Protein AF-A0AAW6G7R1-F1 (afdb_monomer)

pLDDT: mean 88.76, std 11.56, range [51.66, 96.0]

Foldseek 3Di:
DDPPPDPPPLPADELVNDDPVLVVVLLVLLLVLLVVCCVVPVDQQDDVRLVVSVVVSQVVSCVVVVHRHDPDPVSSVVSSVSSVVSSVVVVVVVVVVD

Solvent-accessible surface area (backbone atoms only — not comparable to full-atom values): 5776 Å² total; per-residue (Å²): 133,82,79,81,72,72,78,68,80,70,76,60,40,49,66,85,75,48,52,74,64,58,50,48,52,52,49,51,53,51,40,51,58,42,49,54,47,31,73,75,65,74,52,81,72,53,75,68,54,39,48,52,53,49,53,52,48,48,50,52,44,24,71,75,69,71,47,44,62,40,90,44,69,67,44,51,54,52,50,53,52,48,44,54,54,44,52,52,50,51,57,48,56,54,60,75,74,106

Radius of gyration: 16.0 Å; Cα contacts (8 Å, |Δi|>4): 67; chains: 1; bounding box: 57×26×37 Å

Nearest PDB structures (foldseek):
  5l6j-assembly1_A  TM=4.980E-01  e=2.119E+00  Saccharomyces cerevisiae S288C
  2k0n-assembly1_A  TM=3.664E-01  e=5.647E+00  Saccharomyces cerevisiae

Mean predicted aligned error: 6.47 Å

Secondary structure (DSSP, 8-state):
-----------PBPGGGS-HHHHHHHHHHHHHHHHHHHHHH-S---HHHHHHHHHHHHHHHHHHHS-PBP--HHHHHHHHHHHHHHHHHHHHHHHHT-

Structure (mmCIF, N/CA/C/O backbone):
data_AF-A0AAW6G7R1-F1
#
_entry.id   AF-A0AAW6G7R1-F1
#
loop_
_atom_site.group_PDB
_atom_site.id
_atom_site.type_symbol
_atom_site.label_atom_id
_atom_site.label_alt_id
_atom_site.label_comp_id
_atom_site.label_asym_id
_atom_site.label_entity_id
_atom_site.label_seq_id
_atom_site.pdbx_PDB_ins_code
_atom_site.Cartn_x
_atom_site.Cartn_y
_atom_site.Cartn_z
_atom_site.occupancy
_atom_site.B_iso_or_equiv
_atom_site.auth_seq_id
_atom_site.auth_comp_id
_atom_site.auth_asym_id
_atom_site.auth_atom_id
_atom_site.pdbx_PDB_model_num
ATOM 1 N N . MET A 1 1 ? 41.067 9.920 -11.104 1.00 57.91 1 MET A N 1
ATOM 2 C CA . MET A 1 1 ? 39.689 10.000 -10.577 1.00 57.91 1 MET A CA 1
ATOM 3 C C . MET A 1 1 ? 38.783 9.333 -11.592 1.00 57.91 1 MET A C 1
ATOM 5 O O . MET A 1 1 ? 38.797 9.755 -12.740 1.00 57.91 1 MET A O 1
ATOM 9 N N . LEU A 1 2 ? 38.097 8.253 -11.216 1.00 60.03 2 LEU A N 1
ATOM 10 C CA . LEU A 1 2 ? 37.072 7.648 -12.071 1.00 60.03 2 LEU A CA 1
ATOM 11 C C . LEU A 1 2 ? 35.887 8.626 -12.146 1.00 60.03 2 LEU A C 1
ATOM 13 O O . LEU A 1 2 ? 35.491 9.135 -11.094 1.00 60.03 2 LEU A O 1
ATOM 17 N N . PRO A 1 3 ? 35.347 8.939 -13.335 1.00 62.62 3 PRO A N 1
ATOM 18 C CA . PRO A 1 3 ? 34.130 9.728 -13.423 1.00 62.62 3 PRO A CA 1
ATOM 19 C C . PRO A 1 3 ? 32.997 8.909 -12.800 1.00 62.62 3 PRO A C 1
ATOM 21 O O . PRO A 1 3 ? 32.784 7.757 -13.173 1.00 62.62 3 PRO A O 1
ATOM 24 N N . TYR A 1 4 ? 32.298 9.495 -11.829 1.00 60.69 4 TYR A N 1
ATOM 25 C CA . TYR A 1 4 ? 31.025 8.971 -11.354 1.00 60.69 4 TYR A CA 1
ATOM 26 C C . TYR A 1 4 ? 30.074 8.952 -12.551 1.00 60.69 4 TYR A C 1
ATOM 28 O O . TYR A 1 4 ? 29.542 9.987 -12.944 1.00 60.69 4 TYR A O 1
ATOM 36 N N . SER A 1 5 ? 29.902 7.788 -13.172 1.00 59.00 5 SER A N 1
ATOM 37 C CA . SER A 1 5 ? 28.747 7.549 -14.023 1.00 59.00 5 SER A CA 1
ATOM 38 C C . SER A 1 5 ? 27.536 7.647 -13.104 1.00 59.00 5 SER A C 1
ATOM 40 O O . SER A 1 5 ? 27.384 6.819 -12.204 1.00 59.00 5 SER A O 1
ATOM 42 N N . GLU A 1 6 ? 26.725 8.693 -13.271 1.00 57.94 6 GLU A N 1
ATOM 43 C CA . GLU A 1 6 ? 25.384 8.743 -12.689 1.00 57.94 6 GLU A CA 1
ATOM 44 C C . GLU A 1 6 ? 24.732 7.376 -12.928 1.00 57.94 6 GLU A C 1
ATOM 46 O O . GLU A 1 6 ? 24.839 6.867 -14.051 1.00 57.94 6 GLU A O 1
ATOM 51 N N . PRO A 1 7 ? 24.134 6.726 -11.910 1.00 52.34 7 PRO A N 1
ATOM 52 C CA . PRO A 1 7 ? 23.488 5.447 -12.136 1.00 52.34 7 PRO A CA 1
ATOM 53 C C . PRO A 1 7 ? 22.464 5.667 -13.245 1.00 52.34 7 PRO A C 1
ATOM 55 O O . PRO A 1 7 ? 21.550 6.482 -13.106 1.00 52.34 7 PRO A O 1
ATOM 58 N N . SER A 1 8 ? 22.709 5.002 -14.377 1.00 51.66 8 SER A N 1
ATOM 59 C CA . SER A 1 8 ? 21.876 5.022 -15.575 1.00 51.66 8 SER A CA 1
ATOM 60 C C . SER A 1 8 ? 20.423 5.018 -15.142 1.00 51.66 8 SER A C 1
ATOM 62 O O . SER A 1 8 ? 20.071 4.118 -14.381 1.00 51.66 8 SER A O 1
ATOM 64 N N . ILE A 1 9 ? 19.639 6.011 -15.585 1.00 56.12 9 ILE A N 1
ATOM 65 C CA . ILE A 1 9 ? 18.195 6.147 -15.342 1.00 56.12 9 ILE A CA 1
ATOM 66 C C . ILE A 1 9 ? 17.597 4.747 -15.222 1.00 56.12 9 ILE A C 1
ATOM 68 O O . ILE A 1 9 ? 17.417 4.068 -16.234 1.00 56.12 9 ILE A O 1
ATOM 72 N N . THR A 1 10 ? 17.386 4.276 -13.990 1.00 61.84 10 THR A N 1
ATOM 73 C CA . THR A 1 10 ? 16.885 2.924 -13.780 1.00 61.84 10 THR A CA 1
ATOM 74 C C . THR A 1 10 ? 15.526 2.898 -14.445 1.00 61.84 10 THR A C 1
ATOM 76 O O . THR A 1 10 ? 14.695 3.772 -14.177 1.00 61.84 10 THR A O 1
ATOM 79 N N . GLU A 1 11 ? 15.322 1.973 -15.377 1.00 76.81 11 GLU A N 1
ATOM 80 C CA . GLU A 1 11 ? 14.114 1.949 -16.187 1.00 76.81 11 GLU A CA 1
ATOM 81 C C . GLU A 1 11 ? 12.885 1.852 -15.271 1.00 76.81 11 GLU A C 1
ATOM 83 O O . GLU A 1 11 ? 12.629 0.831 -14.632 1.00 76.81 11 GLU A O 1
ATOM 88 N N . GLN A 1 12 ? 12.140 2.957 -15.150 1.00 87.62 12 GLN A N 1
ATOM 89 C CA . GLN A 1 12 ? 10.989 3.006 -14.259 1.00 87.62 12 GLN A CA 1
ATOM 90 C C . GLN A 1 12 ? 9.791 2.340 -14.924 1.00 87.62 12 GLN A C 1
ATOM 92 O O . GLN A 1 12 ? 9.287 2.773 -15.968 1.00 87.62 12 GLN A O 1
ATOM 97 N N . THR A 1 13 ? 9.274 1.314 -14.265 1.00 89.94 13 THR A N 1
ATOM 98 C CA . THR A 1 13 ? 8.092 0.584 -14.697 1.00 89.94 13 THR A CA 1
ATOM 99 C C . THR A 1 13 ? 6.842 1.246 -14.135 1.00 89.94 13 THR A C 1
ATOM 101 O O . THR A 1 13 ? 6.719 1.499 -12.939 1.00 89.94 13 THR A O 1
ATOM 104 N N . ARG A 1 14 ? 5.868 1.539 -15.001 1.00 91.06 14 ARG A N 1
ATOM 105 C CA . ARG A 1 14 ? 4.551 2.009 -14.546 1.00 91.06 14 ARG A CA 1
ATOM 106 C C . ARG A 1 14 ? 3.794 0.865 -13.887 1.00 91.06 14 ARG A C 1
ATOM 108 O O . ARG A 1 14 ? 3.803 -0.242 -14.422 1.00 91.06 14 ARG A O 1
ATOM 115 N N . PHE A 1 15 ? 3.042 1.154 -12.830 1.00 90.44 15 PHE A N 1
ATOM 116 C CA . PHE A 1 15 ? 2.260 0.146 -12.109 1.00 90.44 15 PHE A CA 1
ATOM 117 C C . PHE A 1 15 ? 1.360 -0.701 -13.028 1.00 90.44 15 PHE A C 1
ATOM 119 O O . PHE A 1 15 ? 1.321 -1.927 -12.921 1.00 90.44 15 PHE A O 1
ATOM 126 N N . LYS A 1 16 ? 0.701 -0.091 -14.022 1.00 90.12 16 LYS A N 1
ATOM 127 C CA . LYS A 1 16 ? -0.132 -0.832 -14.985 1.00 90.12 16 LYS A CA 1
ATOM 128 C C . LYS A 1 16 ? 0.598 -1.899 -15.790 1.00 90.12 16 LYS A C 1
ATOM 130 O O . LYS A 1 16 ? -0.040 -2.882 -16.166 1.00 90.12 16 LYS A O 1
ATOM 135 N N . LYS A 1 17 ? 1.896 -1.704 -16.047 1.00 92.69 17 LYS A N 1
ATOM 136 C CA . LYS A 1 17 ? 2.739 -2.634 -16.809 1.00 92.69 17 LYS A CA 1
ATOM 137 C C . LYS A 1 17 ? 3.149 -3.854 -15.986 1.00 92.69 17 LYS A C 1
ATOM 139 O O . LYS A 1 17 ? 3.634 -4.817 -16.566 1.00 92.69 17 LYS A O 1
ATOM 144 N N . LEU A 1 18 ? 2.944 -3.833 -14.668 1.00 91.94 18 LEU A N 1
ATOM 145 C CA . LEU A 1 18 ? 3.181 -5.004 -13.838 1.00 91.94 18 LEU A CA 1
ATOM 146 C C . LEU A 1 18 ? 2.262 -6.159 -14.253 1.00 91.94 18 LEU A C 1
ATOM 148 O O . LEU A 1 18 ? 1.061 -5.973 -14.498 1.00 91.94 18 LEU A O 1
ATOM 152 N N . GLY A 1 19 ? 2.833 -7.362 -14.275 1.00 93.31 19 GLY A N 1
ATOM 153 C CA . GLY A 1 19 ? 2.080 -8.604 -14.409 1.00 93.31 19 GLY A CA 1
ATOM 154 C C . GLY A 1 19 ? 1.122 -8.820 -13.234 1.00 93.31 19 GLY A C 1
ATOM 155 O O . GLY A 1 19 ? 1.229 -8.179 -12.187 1.00 93.31 19 GLY A O 1
ATOM 156 N N . LYS A 1 20 ? 0.166 -9.738 -13.400 1.00 94.44 20 LYS A N 1
ATOM 157 C CA . LYS A 1 20 ? -0.851 -10.047 -12.380 1.00 94.44 20 LYS A CA 1
ATOM 158 C C . LYS A 1 20 ? -0.231 -10.476 -11.043 1.00 94.44 20 LYS A C 1
ATOM 160 O O . LYS A 1 20 ? -0.708 -10.052 -9.993 1.00 94.44 20 LYS A O 1
ATOM 165 N N . GLU A 1 21 ? 0.828 -11.277 -11.098 1.00 93.88 21 GLU A N 1
ATOM 166 C CA . GLU A 1 21 ? 1.571 -11.748 -9.923 1.00 93.88 21 GLU A CA 1
ATOM 167 C C . GLU A 1 21 ? 2.219 -10.574 -9.190 1.00 93.88 21 GLU A C 1
ATOM 169 O O . GLU A 1 21 ? 1.874 -10.304 -8.049 1.00 93.88 21 GLU A O 1
ATOM 174 N N . MET A 1 22 ? 3.016 -9.763 -9.889 1.00 93.06 22 MET A N 1
ATOM 175 C CA . MET A 1 22 ? 3.667 -8.583 -9.307 1.00 93.06 22 MET A CA 1
ATOM 176 C C . MET A 1 22 ? 2.674 -7.556 -8.742 1.00 93.06 22 MET A C 1
ATOM 178 O O . MET A 1 22 ? 2.940 -6.925 -7.725 1.00 93.06 22 MET A O 1
ATOM 182 N N . LYS A 1 23 ? 1.496 -7.394 -9.362 1.00 94.06 23 LYS A N 1
ATOM 183 C CA . LYS A 1 23 ? 0.414 -6.562 -8.801 1.00 94.06 23 LYS A CA 1
ATOM 184 C C . LYS A 1 23 ? -0.153 -7.139 -7.506 1.00 94.06 23 LYS A C 1
ATOM 186 O O . LYS A 1 23 ? -0.581 -6.377 -6.640 1.00 94.06 23 LYS A O 1
ATOM 191 N N . THR A 1 24 ? -0.192 -8.464 -7.396 1.00 95.31 24 THR A N 1
ATOM 192 C CA . THR A 1 24 ? -0.641 -9.172 -6.195 1.00 95.31 24 THR A CA 1
ATOM 193 C C . THR A 1 24 ? 0.390 -9.021 -5.083 1.00 95.31 24 THR A C 1
ATOM 195 O O . THR A 1 24 ? 0.006 -8.619 -3.989 1.00 95.31 24 THR A O 1
ATOM 198 N N . GLU A 1 25 ? 1.677 -9.199 -5.383 1.00 94.94 25 GLU A N 1
ATOM 199 C CA . GLU A 1 25 ? 2.768 -8.966 -4.427 1.00 94.94 25 GLU A CA 1
ATOM 200 C C . GLU A 1 25 ? 2.808 -7.516 -3.947 1.00 94.94 25 GLU A C 1
ATOM 202 O O . GLU A 1 25 ? 2.793 -7.245 -2.749 1.00 94.94 25 GLU A O 1
ATOM 2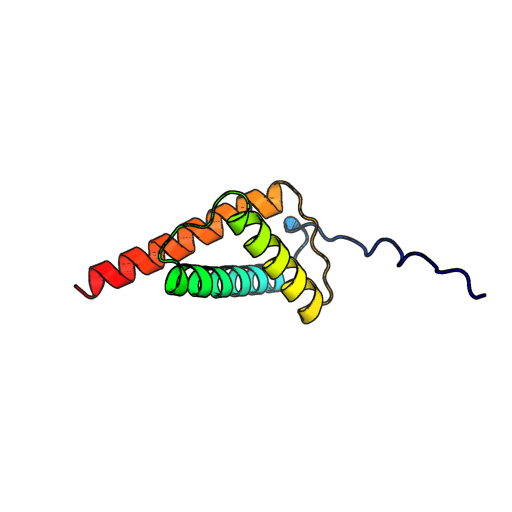07 N N . PHE A 1 26 ? 2.723 -6.556 -4.872 1.00 95.00 26 PHE A N 1
ATOM 208 C CA . PHE A 1 26 ? 2.643 -5.141 -4.517 1.00 95.00 26 PHE A CA 1
ATOM 209 C C . PHE A 1 26 ? 1.463 -4.858 -3.578 1.00 95.00 26 PHE A C 1
ATOM 211 O O . PHE A 1 26 ? 1.588 -4.107 -2.614 1.00 95.00 26 PHE A O 1
ATOM 218 N N . LYS A 1 27 ? 0.299 -5.462 -3.851 1.00 95.38 27 LYS A N 1
ATOM 219 C CA . LYS A 1 27 ? -0.897 -5.307 -3.020 1.00 95.38 27 LYS A CA 1
ATOM 220 C C . LYS A 1 27 ? -0.703 -5.906 -1.626 1.00 95.38 27 LYS A C 1
ATOM 222 O O . LYS A 1 27 ? -1.147 -5.288 -0.661 1.00 95.38 27 LYS A O 1
ATOM 227 N N . TRP A 1 28 ? -0.076 -7.076 -1.523 1.00 95.81 28 TRP A N 1
ATOM 228 C CA . TRP A 1 28 ? 0.249 -7.702 -0.241 1.00 95.81 28 TRP A CA 1
ATOM 229 C C . TRP A 1 28 ? 1.212 -6.847 0.570 1.00 95.81 28 TRP A C 1
ATOM 231 O O . TRP A 1 28 ? 0.922 -6.544 1.725 1.00 95.81 28 TRP A O 1
ATOM 241 N N . LEU A 1 29 ? 2.289 -6.377 -0.055 1.00 95.31 29 LEU A N 1
ATOM 242 C CA . LEU A 1 29 ? 3.277 -5.524 0.592 1.00 95.31 29 LEU A CA 1
ATOM 243 C C . LEU A 1 29 ? 2.655 -4.202 1.065 1.00 95.31 29 LEU A C 1
ATOM 245 O O . LEU A 1 29 ? 2.832 -3.811 2.217 1.00 95.31 29 LEU A O 1
ATOM 249 N N . ALA A 1 30 ? 1.853 -3.556 0.211 1.00 95.56 30 ALA A N 1
ATOM 250 C CA . ALA A 1 30 ? 1.119 -2.339 0.551 1.00 95.56 30 ALA A CA 1
ATOM 251 C C . ALA A 1 30 ? 0.159 -2.551 1.729 1.00 95.56 30 ALA A C 1
ATOM 253 O O . ALA A 1 30 ? 0.083 -1.708 2.622 1.00 95.56 30 ALA A O 1
ATOM 254 N N . ALA A 1 31 ? -0.566 -3.673 1.750 1.00 95.56 31 ALA A N 1
ATOM 255 C CA . ALA A 1 31 ? -1.441 -4.010 2.864 1.00 95.56 31 ALA A CA 1
ATOM 256 C C . ALA A 1 31 ? -0.632 -4.232 4.149 1.00 95.56 31 ALA A C 1
ATOM 258 O O . ALA A 1 31 ? -0.979 -3.653 5.172 1.00 95.56 31 ALA A O 1
ATOM 259 N N . SER A 1 32 ? 0.469 -4.986 4.087 1.00 95.62 32 SER A N 1
ATOM 260 C CA . SER A 1 32 ? 1.323 -5.285 5.243 1.00 95.62 32 SER A CA 1
ATOM 261 C C . SER A 1 32 ? 1.827 -4.015 5.930 1.00 95.62 32 SER A C 1
ATOM 263 O O . SER A 1 32 ? 1.587 -3.826 7.118 1.00 95.62 32 SER A O 1
ATOM 265 N N . ILE A 1 33 ? 2.447 -3.100 5.179 1.00 95.44 33 ILE A N 1
ATOM 266 C CA . ILE A 1 33 ? 2.963 -1.844 5.751 1.00 95.44 33 ILE A CA 1
ATOM 267 C C . ILE A 1 33 ? 1.844 -0.909 6.230 1.00 95.44 33 ILE A C 1
ATOM 269 O O . ILE A 1 33 ? 2.055 -0.090 7.118 1.00 95.44 33 ILE A O 1
ATOM 273 N N . THR A 1 34 ? 0.646 -1.009 5.640 1.00 95.75 34 THR A N 1
ATOM 274 C CA . THR A 1 34 ? -0.516 -0.230 6.089 1.00 95.75 34 THR A CA 1
ATOM 275 C C . THR A 1 34 ? -1.036 -0.756 7.419 1.00 95.75 34 THR A C 1
ATOM 277 O O . THR A 1 34 ? -1.435 0.036 8.265 1.00 95.75 34 THR A O 1
ATOM 280 N N . VAL A 1 35 ? -1.051 -2.079 7.603 1.00 95.44 35 VAL A N 1
ATOM 281 C CA . VAL A 1 35 ? -1.442 -2.701 8.872 1.00 95.44 35 VAL A CA 1
ATOM 282 C C . VAL A 1 35 ? -0.448 -2.337 9.966 1.00 95.44 35 VAL A C 1
ATOM 284 O O . VAL A 1 35 ? -0.889 -1.880 11.009 1.00 95.44 35 VAL A O 1
ATOM 287 N N . GLU A 1 36 ? 0.857 -2.423 9.696 1.00 95.25 36 GLU A N 1
ATOM 288 C CA . GLU A 1 36 ? 1.910 -1.981 10.626 1.00 95.25 36 GLU A CA 1
ATOM 289 C C . GLU A 1 36 ? 1.692 -0.519 11.053 1.00 95.25 36 GLU A C 1
ATOM 291 O O . GLU A 1 36 ? 1.590 -0.218 12.240 1.00 95.25 36 GLU A O 1
ATOM 296 N N . PHE A 1 37 ? 1.487 0.385 10.086 1.00 94.69 37 PHE A N 1
ATOM 297 C CA . PHE A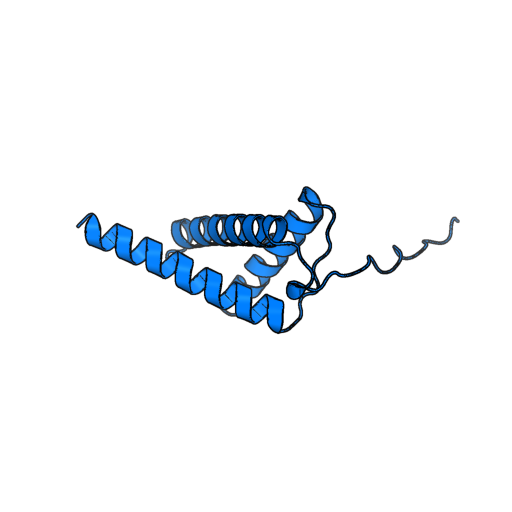 1 37 ? 1.193 1.788 10.382 1.00 94.69 37 PHE A CA 1
ATOM 298 C C . PHE A 1 37 ? -0.090 1.958 11.212 1.00 94.69 37 PHE A C 1
ATOM 300 O O . PHE A 1 37 ? -0.124 2.769 12.139 1.00 94.69 37 PHE A O 1
ATOM 307 N N . TRP A 1 38 ? -1.154 1.222 10.873 1.00 94.62 38 TRP A N 1
ATOM 308 C CA . TRP A 1 38 ? -2.431 1.274 11.584 1.00 94.62 38 TRP A CA 1
ATOM 309 C C . TRP A 1 38 ? -2.300 0.787 13.024 1.00 94.62 38 TRP A C 1
ATOM 311 O O . TRP A 1 38 ? -2.849 1.420 13.919 1.00 94.62 38 TRP A O 1
ATOM 321 N N . GLU A 1 39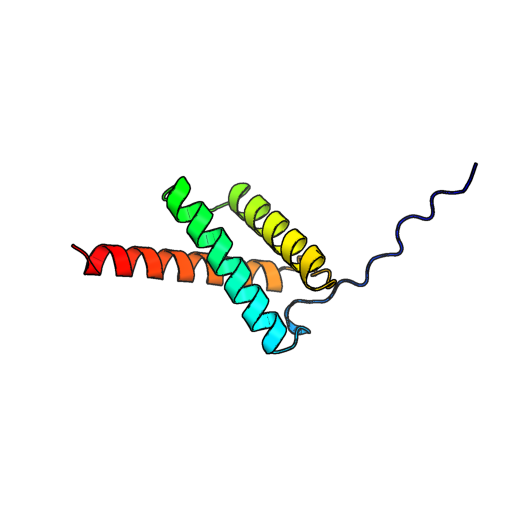 ? -1.589 -0.310 13.260 1.00 92.38 39 GLU A N 1
ATOM 322 C CA . GLU A 1 39 ? -1.386 -0.875 14.594 1.00 92.38 39 G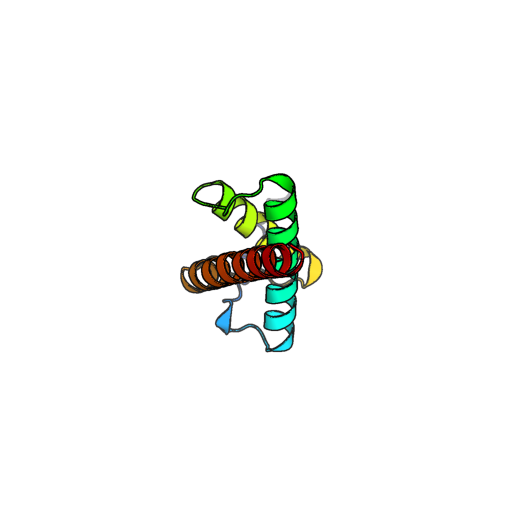LU A CA 1
ATOM 323 C C . GLU A 1 39 ? -0.593 0.076 15.495 1.00 92.38 39 GLU A C 1
ATOM 325 O O . GLU A 1 39 ? -0.975 0.269 16.649 1.00 92.38 39 GLU A O 1
ATOM 330 N N . GLU A 1 40 ? 0.436 0.734 14.956 1.00 93.44 40 GLU A N 1
ATOM 331 C CA . GLU A 1 40 ? 1.269 1.686 15.698 1.00 93.44 40 GLU A CA 1
ATOM 332 C C . GLU A 1 40 ? 0.573 3.030 15.959 1.00 93.44 40 GLU A C 1
ATOM 334 O O . GLU A 1 40 ? 0.633 3.563 17.066 1.00 93.44 40 GLU A O 1
ATOM 339 N N . ASN A 1 41 ? -0.094 3.595 14.948 1.00 93.06 41 ASN A N 1
ATOM 340 C CA . ASN A 1 41 ? -0.573 4.983 14.992 1.00 93.06 41 ASN A CA 1
ATOM 341 C C . ASN A 1 41 ? -2.082 5.094 15.229 1.00 93.06 41 ASN A C 1
ATOM 343 O O . ASN A 1 41 ? -2.564 6.150 15.635 1.00 93.06 41 ASN A O 1
ATOM 347 N N . ARG A 1 42 ? -2.848 4.030 14.949 1.00 91.44 42 ARG A N 1
ATOM 348 C CA . ARG A 1 42 ? -4.325 4.003 14.997 1.00 91.44 42 ARG A CA 1
ATOM 349 C C . ARG A 1 42 ? -4.977 5.112 14.161 1.00 91.44 42 ARG A C 1
ATOM 351 O O . ARG A 1 42 ? -6.046 5.621 14.499 1.00 91.44 42 ARG A O 1
ATOM 358 N N . GLN A 1 43 ? -4.325 5.493 13.064 1.00 91.00 43 GLN A N 1
ATOM 359 C CA . GLN A 1 43 ? -4.715 6.604 12.198 1.00 91.00 43 GLN A CA 1
ATOM 360 C C . GLN A 1 43 ? -4.580 6.243 10.717 1.00 91.00 43 GLN A C 1
ATOM 362 O O . GLN A 1 43 ? -3.844 5.334 10.338 1.00 91.00 43 GLN A O 1
ATOM 367 N N . ILE A 1 44 ? -5.303 6.975 9.866 1.00 90.81 44 ILE A N 1
ATOM 368 C CA . ILE A 1 44 ? -5.157 6.875 8.411 1.00 90.81 44 ILE A CA 1
ATOM 369 C C . ILE A 1 44 ? -3.963 7.744 7.992 1.00 90.81 44 ILE A C 1
ATOM 371 O O . ILE A 1 44 ? -3.973 8.940 8.294 1.00 90.81 44 ILE A O 1
ATOM 375 N N . PRO A 1 45 ? -2.954 7.195 7.288 1.00 92.38 45 PRO A N 1
ATOM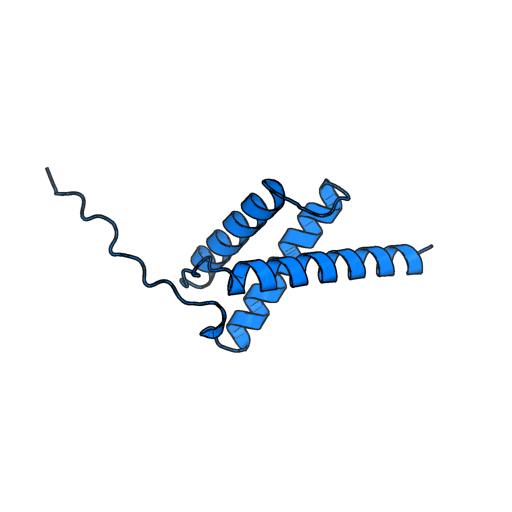 376 C CA . PRO A 1 45 ? -1.816 7.984 6.842 1.00 92.38 45 PRO A CA 1
ATOM 377 C C . PRO A 1 45 ? -2.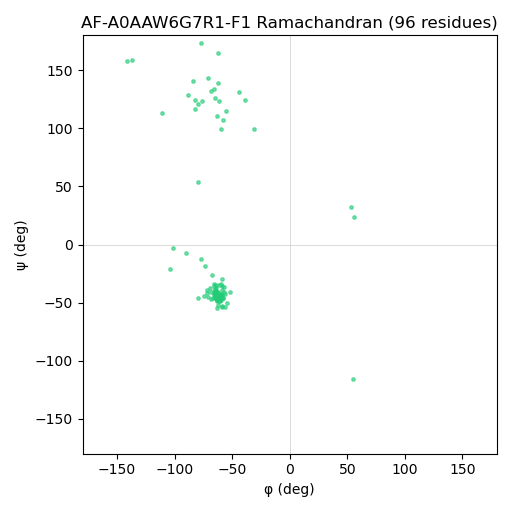270 9.026 5.814 1.00 92.38 45 PRO A C 1
ATOM 379 O O . PRO A 1 45 ? -3.004 8.727 4.869 1.00 92.38 45 PRO A O 1
ATOM 382 N N . PHE A 1 46 ? -1.812 10.263 5.991 1.00 90.88 46 PHE A N 1
ATOM 383 C CA . PHE A 1 46 ? -2.130 11.398 5.126 1.00 90.88 46 PHE A CA 1
ATOM 384 C C . PHE A 1 46 ? -0.899 12.295 4.941 1.00 90.88 46 PHE A C 1
ATOM 386 O O . PHE A 1 46 ? 0.030 12.256 5.745 1.00 90.88 46 PHE A O 1
ATOM 393 N N . GLY A 1 47 ? -0.873 13.089 3.866 1.00 93.12 47 GLY A N 1
ATOM 394 C CA . GLY A 1 47 ? 0.186 14.069 3.608 1.00 93.12 47 GLY A CA 1
ATOM 395 C C . GLY A 1 47 ? 1.595 13.464 3.602 1.00 93.12 47 GLY A C 1
ATOM 396 O O . GLY A 1 47 ? 1.937 12.653 2.733 1.00 93.12 47 GLY A O 1
ATOM 397 N N . GLU A 1 48 ? 2.417 13.883 4.566 1.00 93.19 48 GLU A N 1
ATOM 398 C CA . GLU A 1 48 ? 3.796 13.413 4.720 1.00 93.19 48 GLU A CA 1
ATOM 399 C C . GLU A 1 48 ? 3.862 11.920 5.065 1.00 93.19 48 GLU A C 1
ATOM 401 O O . GLU A 1 48 ? 4.624 11.192 4.432 1.00 93.19 48 GLU A O 1
ATOM 406 N N . GLU A 1 49 ? 3.012 11.430 5.970 1.00 93.50 49 GLU A N 1
ATOM 407 C CA . GLU A 1 49 ? 2.992 10.015 6.371 1.00 93.50 49 GLU A CA 1
ATOM 408 C C . GLU A 1 49 ? 2.598 9.102 5.209 1.00 93.50 49 GLU A C 1
ATOM 410 O O . GLU A 1 49 ? 3.226 8.072 4.965 1.00 93.50 49 GLU A O 1
ATOM 415 N N . MET A 1 50 ? 1.635 9.535 4.391 1.00 94.00 50 MET A N 1
ATOM 416 C CA . MET A 1 50 ? 1.285 8.821 3.161 1.00 94.00 50 MET A CA 1
ATOM 417 C C . MET A 1 50 ? 2.448 8.804 2.157 1.00 94.00 50 MET A C 1
ATOM 419 O O . MET A 1 50 ? 2.647 7.829 1.429 1.00 94.00 50 MET A O 1
ATOM 423 N N . SER A 1 51 ? 3.242 9.877 2.112 1.00 93.94 51 SER A N 1
ATOM 424 C CA . SER A 1 51 ? 4.430 9.942 1.259 1.00 93.94 51 SER A CA 1
ATOM 425 C C . SER A 1 51 ? 5.551 9.042 1.777 1.00 93.94 51 SER A C 1
ATOM 427 O O . SER A 1 51 ? 6.138 8.322 0.975 1.00 93.94 51 SER A O 1
ATOM 429 N N . LYS A 1 52 ? 5.797 8.996 3.092 1.00 94.00 52 LYS A N 1
ATOM 430 C CA . LYS A 1 52 ? 6.753 8.069 3.720 1.00 94.00 52 LYS A CA 1
ATOM 431 C C . LYS A 1 52 ? 6.372 6.613 3.473 1.00 94.00 52 LYS A C 1
ATOM 433 O O . LYS A 1 52 ? 7.228 5.830 3.063 1.00 94.00 52 LYS A O 1
ATOM 438 N N . LEU A 1 53 ? 5.094 6.269 3.648 1.00 94.88 53 LEU A N 1
ATOM 439 C CA . LEU A 1 53 ? 4.570 4.928 3.379 1.00 94.88 53 LEU A CA 1
ATOM 440 C C . LEU A 1 53 ? 4.792 4.538 1.915 1.00 94.88 53 LEU A C 1
ATOM 442 O O . LEU A 1 53 ? 5.303 3.454 1.638 1.00 94.88 53 LEU A O 1
ATOM 446 N N . ARG A 1 54 ? 4.491 5.440 0.972 1.00 94.62 54 ARG A N 1
ATOM 447 C CA . ARG A 1 54 ? 4.737 5.216 -0.461 1.00 94.62 54 ARG A CA 1
ATOM 448 C C . ARG A 1 54 ? 6.219 5.019 -0.773 1.00 94.62 54 ARG A C 1
ATOM 450 O O . ARG A 1 54 ? 6.560 4.057 -1.456 1.00 94.62 54 ARG A O 1
ATOM 457 N N . THR A 1 55 ? 7.094 5.886 -0.266 1.00 94.44 55 THR A N 1
ATOM 458 C CA . THR A 1 55 ? 8.543 5.773 -0.484 1.00 94.44 55 THR A CA 1
ATOM 459 C C . THR A 1 55 ? 9.079 4.461 0.083 1.00 94.44 55 THR A C 1
ATOM 461 O O . THR A 1 55 ? 9.839 3.768 -0.591 1.00 94.44 55 THR A O 1
ATOM 464 N N . ARG A 1 56 ? 8.646 4.074 1.292 1.00 94.50 56 ARG A N 1
ATOM 465 C CA . ARG A 1 56 ? 8.998 2.789 1.911 1.00 94.50 56 ARG A CA 1
ATOM 466 C C . ARG A 1 56 ? 8.541 1.618 1.042 1.00 94.50 56 ARG A C 1
ATOM 468 O O . ARG A 1 56 ? 9.350 0.743 0.754 1.00 94.50 56 ARG A O 1
ATOM 475 N N . LEU A 1 57 ? 7.292 1.636 0.577 1.00 95.06 57 LEU A N 1
ATOM 476 C CA . LEU A 1 57 ? 6.722 0.596 -0.280 1.00 95.06 57 LEU A CA 1
ATOM 477 C C . LEU A 1 57 ? 7.499 0.418 -1.582 1.00 95.06 57 LEU A C 1
ATOM 479 O O . LEU A 1 57 ? 7.887 -0.693 -1.925 1.00 95.06 57 LEU A O 1
ATOM 483 N N . VAL A 1 58 ? 7.712 1.513 -2.315 1.00 93.69 58 VAL A N 1
ATOM 484 C CA . VAL A 1 58 ? 8.389 1.483 -3.618 1.00 93.69 58 VAL A CA 1
ATOM 485 C C . VAL A 1 58 ? 9.837 1.040 -3.456 1.00 93.69 58 VAL A C 1
ATOM 487 O O . VAL A 1 58 ? 10.322 0.259 -4.272 1.00 93.69 58 VAL A O 1
ATOM 490 N N . ARG A 1 59 ? 10.509 1.481 -2.386 1.00 93.88 59 ARG A N 1
ATOM 491 C CA . ARG A 1 59 ? 11.867 1.041 -2.064 1.00 93.88 59 ARG A CA 1
ATOM 492 C C . ARG A 1 59 ? 11.920 -0.460 -1.782 1.00 93.88 59 ARG A C 1
ATOM 494 O O . ARG A 1 59 ? 12.695 -1.147 -2.435 1.00 93.88 59 ARG A O 1
ATOM 501 N N . MET A 1 60 ? 11.071 -0.971 -0.887 1.00 93.88 60 MET A N 1
ATOM 502 C CA . MET A 1 60 ? 11.011 -2.406 -0.575 1.00 93.88 60 MET A CA 1
ATOM 503 C C . MET A 1 60 ? 10.698 -3.238 -1.824 1.00 93.88 60 MET A C 1
ATOM 505 O O . MET A 1 60 ? 11.369 -4.227 -2.097 1.00 93.88 60 MET A O 1
ATOM 509 N N . PHE A 1 61 ? 9.740 -2.791 -2.638 1.00 93.56 61 PHE A N 1
ATOM 510 C CA . PHE A 1 61 ? 9.380 -3.472 -3.879 1.00 93.56 61 PHE A CA 1
ATOM 511 C C . PHE A 1 61 ? 10.541 -3.505 -4.888 1.00 93.56 61 PHE A C 1
ATOM 513 O O . PHE A 1 61 ? 10.784 -4.524 -5.532 1.00 93.56 61 PHE A O 1
ATOM 520 N N . ALA A 1 62 ? 11.297 -2.412 -5.015 1.00 92.81 62 ALA A N 1
ATOM 521 C CA . ALA A 1 62 ? 12.475 -2.365 -5.877 1.00 92.81 62 ALA A CA 1
ATOM 522 C C . ALA A 1 62 ? 13.626 -3.233 -5.344 1.00 92.81 62 ALA A C 1
ATOM 524 O O . ALA A 1 62 ? 14.334 -3.869 -6.125 1.00 92.81 62 ALA A O 1
ATOM 525 N N . GLU A 1 63 ? 13.814 -3.281 -4.026 1.00 92.50 63 GLU A N 1
ATOM 526 C CA . GLU A 1 63 ? 14.828 -4.117 -3.383 1.00 92.50 63 GLU A CA 1
ATOM 527 C C . GLU A 1 63 ? 14.535 -5.609 -3.583 1.00 92.50 63 GLU A C 1
ATOM 529 O O . GLU A 1 63 ? 15.440 -6.349 -3.971 1.00 92.50 63 GLU A O 1
ATOM 534 N N . GLU A 1 64 ? 13.283 -6.023 -3.388 1.00 91.94 64 GLU A N 1
ATOM 535 C CA . GLU A 1 64 ? 12.851 -7.423 -3.426 1.00 91.94 64 GLU A CA 1
ATOM 536 C C . GLU A 1 64 ? 12.672 -7.952 -4.856 1.00 91.94 64 GLU A C 1
ATOM 538 O O . GLU A 1 64 ? 13.198 -9.009 -5.201 1.00 91.94 64 GLU A O 1
ATOM 543 N N . TYR A 1 65 ? 12.004 -7.188 -5.725 1.00 90.31 65 TYR A N 1
ATOM 544 C CA . TYR A 1 65 ? 11.637 -7.641 -7.072 1.00 90.31 65 TYR A CA 1
ATOM 545 C C . TYR A 1 65 ? 12.549 -7.092 -8.172 1.00 90.31 65 TYR A C 1
ATOM 547 O O . TYR A 1 65 ? 12.361 -7.425 -9.340 1.00 90.31 65 TYR A O 1
ATOM 555 N N . ARG A 1 66 ? 13.529 -6.236 -7.833 1.00 88.94 66 ARG A N 1
ATOM 556 C CA . ARG A 1 66 ? 14.398 -5.524 -8.797 1.00 88.94 66 ARG A CA 1
ATOM 557 C C . ARG A 1 66 ? 13.620 -4.698 -9.831 1.00 88.94 66 ARG A C 1
ATOM 559 O O . ARG A 1 66 ? 14.137 -4.397 -10.904 1.00 88.94 66 ARG A O 1
ATOM 566 N N . ILE A 1 67 ? 12.390 -4.297 -9.500 1.00 90.75 67 ILE A N 1
ATOM 567 C CA . ILE A 1 67 ? 11.525 -3.471 -10.348 1.00 90.75 67 ILE A CA 1
ATOM 568 C C . ILE A 1 67 ? 11.374 -2.094 -9.713 1.00 90.75 67 ILE A C 1
ATOM 570 O O . ILE A 1 67 ? 10.720 -1.934 -8.684 1.00 90.75 67 ILE A O 1
ATOM 574 N N . GLN A 1 68 ? 11.922 -1.073 -10.366 1.00 91.50 68 GLN A N 1
ATOM 575 C CA . GLN A 1 68 ? 11.732 0.303 -9.928 1.00 91.50 68 GLN A CA 1
ATOM 576 C C . GLN A 1 68 ? 10.392 0.833 -10.442 1.00 91.50 68 GLN A C 1
ATOM 578 O O . GLN A 1 68 ? 10.178 0.942 -11.650 1.00 91.50 68 GLN A O 1
ATOM 583 N N . LEU A 1 69 ? 9.474 1.163 -9.532 1.00 92.12 69 LEU A N 1
ATOM 584 C CA . LEU A 1 69 ? 8.167 1.698 -9.905 1.00 92.12 69 LEU A CA 1
ATOM 585 C C . LEU A 1 69 ? 8.212 3.203 -10.139 1.00 92.12 69 LEU A C 1
ATOM 587 O O . LEU A 1 69 ? 8.845 3.952 -9.399 1.00 92.12 69 LEU A O 1
ATOM 591 N N . LYS A 1 70 ? 7.476 3.647 -11.158 1.00 91.75 70 LYS A N 1
ATOM 592 C CA . LYS A 1 70 ? 7.211 5.065 -11.378 1.00 91.75 70 LYS A CA 1
ATOM 593 C C . LYS A 1 70 ? 6.155 5.558 -10.391 1.00 91.75 70 LYS A C 1
ATOM 595 O O . LYS A 1 70 ? 5.032 5.062 -10.397 1.00 91.75 70 LYS A O 1
ATOM 600 N N . GLU A 1 71 ? 6.482 6.589 -9.618 1.00 90.25 71 GLU A N 1
ATOM 601 C CA . GLU A 1 71 ? 5.552 7.271 -8.704 1.00 90.25 71 GLU A CA 1
ATOM 602 C C . GLU A 1 71 ? 4.637 8.278 -9.423 1.00 90.25 71 GLU A C 1
ATOM 604 O O . GLU A 1 71 ? 4.569 9.463 -9.080 1.00 90.25 71 GLU A O 1
ATOM 609 N N . ASP A 1 72 ? 3.936 7.813 -10.457 1.00 91.62 72 ASP A N 1
ATOM 610 C CA . ASP A 1 72 ? 2.919 8.603 -11.146 1.00 91.62 72 ASP A CA 1
ATOM 611 C C . ASP A 1 72 ? 1.601 8.679 -10.352 1.00 91.62 72 ASP A C 1
ATOM 613 O O . ASP A 1 72 ? 1.446 8.076 -9.288 1.00 91.62 72 ASP A O 1
ATOM 617 N N . SER A 1 73 ? 0.658 9.495 -10.836 1.00 91.75 73 SER A N 1
ATOM 618 C CA . SER A 1 73 ? -0.663 9.642 -10.210 1.00 91.75 73 SER A CA 1
ATOM 619 C C . SER A 1 73 ? -1.392 8.305 -10.105 1.00 91.75 73 SER A C 1
ATOM 621 O O . SER A 1 73 ? -2.004 8.029 -9.086 1.00 91.75 73 SER A O 1
ATOM 623 N N . GLU A 1 74 ? -1.234 7.431 -11.100 1.00 91.31 74 GLU A N 1
ATOM 624 C CA . GLU A 1 74 ? -1.846 6.104 -11.114 1.00 91.31 74 GLU A CA 1
ATOM 625 C C . GLU A 1 74 ? -1.388 5.247 -9.924 1.00 91.31 74 GLU A C 1
ATOM 627 O O . GLU A 1 74 ? -2.224 4.687 -9.211 1.00 91.31 74 GLU A O 1
ATOM 632 N N . LEU A 1 75 ? -0.077 5.179 -9.658 1.00 93.25 75 LEU A N 1
ATOM 633 C CA . LEU A 1 75 ? 0.434 4.476 -8.479 1.00 93.25 75 LEU A CA 1
ATOM 634 C C . LEU A 1 75 ? -0.070 5.111 -7.173 1.00 93.25 75 LEU A C 1
ATOM 636 O O . LEU A 1 75 ? -0.421 4.392 -6.236 1.00 93.25 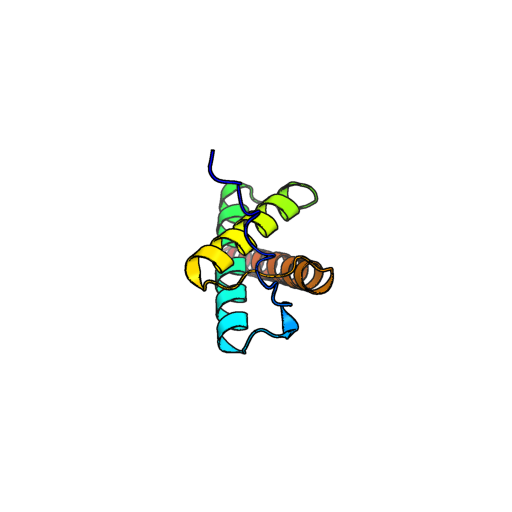75 LEU A O 1
ATOM 640 N N . LYS A 1 76 ? -0.107 6.448 -7.105 1.00 93.56 76 LYS A N 1
ATOM 641 C CA . LYS A 1 76 ? -0.556 7.189 -5.915 1.00 93.56 76 LYS A CA 1
ATOM 642 C C . LYS A 1 76 ? -2.028 6.916 -5.597 1.00 93.56 76 LYS A C 1
ATOM 644 O O . LYS A 1 76 ? -2.332 6.559 -4.460 1.00 93.56 76 LYS A O 1
ATOM 649 N N . ASP A 1 77 ? -2.903 7.010 -6.592 1.00 93.81 77 ASP A N 1
ATOM 650 C CA . ASP A 1 77 ? -4.348 6.803 -6.449 1.00 93.81 77 ASP A CA 1
ATOM 651 C C . ASP A 1 77 ? -4.663 5.346 -6.082 1.00 93.81 77 ASP A C 1
ATOM 653 O O . ASP A 1 77 ? -5.493 5.059 -5.208 1.00 93.81 77 ASP A O 1
ATOM 657 N N . TYR A 1 78 ? -3.949 4.405 -6.710 1.00 93.31 78 TYR A N 1
ATOM 658 C CA . TYR A 1 78 ? -4.069 2.987 -6.397 1.00 93.31 78 TYR A CA 1
ATOM 659 C C . TYR A 1 78 ? -3.642 2.691 -4.956 1.00 93.31 78 TYR A C 1
ATOM 661 O O . TYR A 1 78 ? -4.380 2.036 -4.216 1.00 93.31 78 TYR A O 1
ATOM 669 N N . LEU A 1 79 ? -2.486 3.209 -4.528 1.00 94.81 79 LEU A N 1
ATOM 670 C CA . LEU A 1 79 ? -1.999 3.027 -3.164 1.00 94.81 79 LEU A CA 1
ATOM 671 C C . LEU A 1 79 ? -2.950 3.650 -2.137 1.00 94.81 79 LEU A C 1
ATOM 673 O O . LEU A 1 79 ? -3.263 3.008 -1.140 1.00 94.81 79 LEU A O 1
ATOM 677 N N . GLN A 1 80 ? -3.459 4.857 -2.388 1.00 94.38 80 GLN A N 1
ATOM 678 C CA . GLN A 1 80 ? -4.436 5.504 -1.511 1.00 94.38 80 GLN A CA 1
ATOM 679 C C . GLN A 1 80 ? -5.690 4.644 -1.335 1.00 94.38 80 GLN A C 1
ATOM 681 O O . GLN A 1 80 ? -6.142 4.413 -0.212 1.00 94.38 80 GLN A O 1
ATOM 686 N N . THR A 1 81 ? -6.213 4.103 -2.433 1.00 95.12 81 THR A N 1
ATOM 687 C CA . THR A 1 81 ? -7.364 3.196 -2.399 1.00 95.12 81 THR A CA 1
ATOM 688 C C . THR A 1 81 ? -7.057 1.924 -1.602 1.00 95.12 81 THR A C 1
ATOM 690 O O . THR A 1 81 ? -7.884 1.470 -0.808 1.00 95.12 81 THR A O 1
ATOM 693 N N . LEU A 1 82 ? -5.869 1.338 -1.779 1.00 95.38 82 LEU A N 1
ATOM 694 C CA . LEU A 1 82 ? -5.447 0.153 -1.029 1.00 95.38 82 LEU A CA 1
ATOM 695 C C . LEU A 1 82 ? -5.320 0.418 0.471 1.00 95.38 82 LEU A C 1
ATOM 697 O O . LEU A 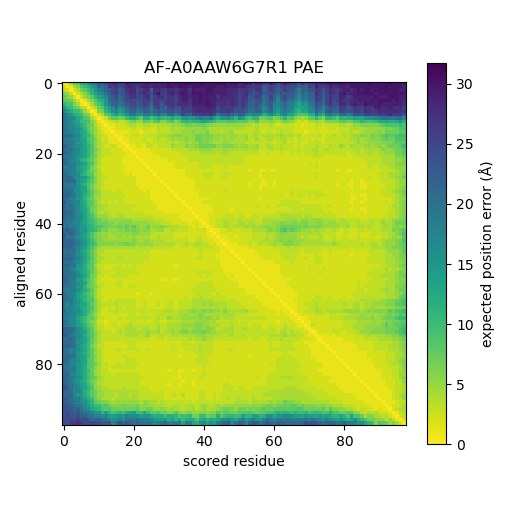1 82 ? -5.784 -0.405 1.262 1.00 95.38 82 LEU A O 1
ATOM 701 N N . VAL A 1 83 ? -4.732 1.549 0.856 1.00 95.38 83 VAL A N 1
ATOM 702 C CA . VAL A 1 83 ? -4.568 1.953 2.256 1.00 95.38 83 VAL A CA 1
ATOM 703 C C . VAL A 1 83 ? -5.931 2.058 2.935 1.00 95.38 83 VAL A C 1
ATO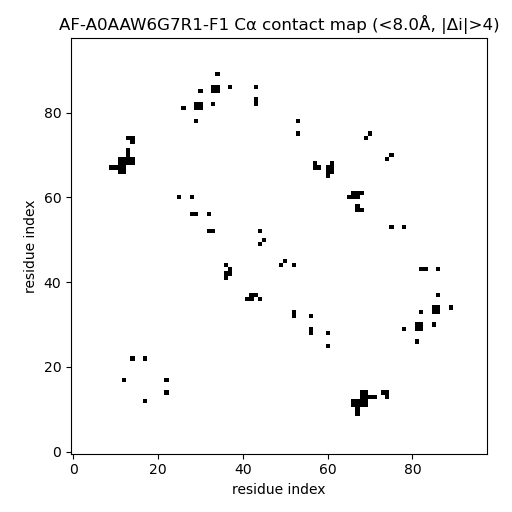M 705 O O . VAL A 1 83 ? -6.184 1.383 3.933 1.00 95.38 83 VAL A O 1
ATOM 708 N N . ILE A 1 84 ? -6.848 2.830 2.342 1.00 94.44 84 ILE A N 1
ATOM 709 C CA . ILE A 1 84 ? -8.204 3.032 2.870 1.00 94.44 84 ILE A CA 1
ATOM 710 C C . ILE A 1 84 ? -8.932 1.691 3.005 1.00 94.44 84 ILE A C 1
ATOM 712 O O . ILE A 1 84 ? -9.522 1.395 4.044 1.00 94.44 84 ILE A O 1
ATOM 716 N N . ASN A 1 85 ? -8.865 0.843 1.976 1.00 95.69 85 ASN A N 1
ATOM 717 C CA . ASN A 1 85 ? -9.507 -0.469 2.003 1.00 95.69 85 ASN A CA 1
ATOM 718 C C . ASN A 1 85 ? -8.921 -1.395 3.074 1.00 95.69 85 ASN A C 1
ATOM 720 O O . ASN A 1 85 ? -9.664 -2.165 3.681 1.00 95.69 85 ASN A O 1
ATOM 724 N N . THR A 1 86 ? -7.610 -1.340 3.301 1.00 96.00 86 THR A N 1
ATOM 725 C CA . THR A 1 86 ? -6.932 -2.161 4.311 1.00 96.00 86 THR A CA 1
ATOM 726 C C . THR A 1 86 ? -7.338 -1.727 5.715 1.00 96.00 86 THR A C 1
ATOM 728 O O . THR A 1 86 ? -7.764 -2.564 6.506 1.00 96.00 86 THR A O 1
ATOM 731 N N . ILE A 1 87 ? -7.327 -0.423 5.995 1.00 94.88 87 ILE A N 1
ATOM 732 C CA . ILE A 1 87 ? -7.766 0.120 7.287 1.00 94.88 87 ILE A CA 1
ATOM 733 C C . ILE A 1 87 ? -9.247 -0.180 7.534 1.00 94.88 87 ILE A C 1
ATOM 735 O O . ILE A 1 87 ? -9.614 -0.650 8.607 1.00 94.88 87 ILE A O 1
ATOM 739 N N . ASN A 1 88 ? -10.105 -0.006 6.526 1.00 94.50 88 ASN A N 1
ATOM 740 C CA . ASN A 1 88 ? -11.527 -0.337 6.644 1.00 94.50 88 ASN A CA 1
ATOM 741 C C . ASN A 1 88 ? -11.763 -1.812 6.989 1.00 94.50 88 ASN A C 1
ATOM 743 O O . ASN A 1 88 ? -12.702 -2.123 7.721 1.00 94.50 88 ASN A O 1
ATOM 747 N N . LYS A 1 89 ? -10.936 -2.731 6.474 1.00 94.25 89 LYS A N 1
ATOM 748 C CA . LYS A 1 89 ? -10.996 -4.143 6.871 1.00 94.25 89 LYS A CA 1
ATOM 749 C C . LYS A 1 89 ? -10.601 -4.331 8.330 1.00 94.25 89 LYS A C 1
ATOM 751 O O . LYS A 1 89 ? -11.311 -5.047 9.026 1.00 94.25 89 LYS A O 1
ATOM 756 N N . GLN A 1 90 ? -9.544 -3.667 8.797 1.00 92.56 90 GLN A N 1
ATOM 757 C CA . GLN A 1 90 ? -9.146 -3.751 10.205 1.00 92.56 90 GLN A CA 1
ATOM 758 C C . GLN A 1 90 ? -10.234 -3.221 11.138 1.00 92.56 90 GLN A C 1
ATOM 760 O O . GLN A 1 90 ? -10.639 -3.912 12.066 1.00 92.56 90 GLN A O 1
ATOM 765 N N . LEU A 1 91 ? -10.822 -2.070 10.813 1.00 91.94 91 LEU A N 1
ATOM 766 C CA . LEU A 1 91 ? -11.949 -1.513 11.563 1.00 91.94 91 LEU A CA 1
ATOM 767 C C . LEU A 1 91 ? -13.160 -2.456 11.614 1.00 91.94 91 LEU A C 1
ATOM 769 O O . LEU A 1 91 ? -13.834 -2.534 12.638 1.00 91.94 91 LEU A O 1
ATOM 773 N N . LYS A 1 92 ? -13.467 -3.166 10.521 1.00 92.81 92 LYS A N 1
ATOM 774 C CA . LYS A 1 92 ? -14.548 -4.166 10.511 1.00 92.81 92 LYS A CA 1
ATOM 775 C C . LYS A 1 92 ? -14.226 -5.360 11.406 1.00 92.81 92 LYS A C 1
ATOM 777 O O . LYS A 1 92 ? -15.068 -5.734 12.212 1.00 92.81 92 LYS A O 1
ATOM 782 N N . LEU A 1 93 ? -13.012 -5.901 11.309 1.00 90.56 93 LEU A N 1
ATOM 783 C CA . LEU A 1 93 ? -12.564 -7.023 12.140 1.00 90.56 93 LEU A CA 1
ATOM 784 C C . LEU A 1 93 ? -12.570 -6.679 13.632 1.00 90.56 93 LEU A C 1
ATOM 786 O O . LEU A 1 93 ? -12.856 -7.535 14.460 1.00 90.56 93 LEU A O 1
ATOM 790 N N . GLU A 1 94 ? -12.256 -5.436 13.986 1.00 88.62 94 GLU A N 1
ATOM 791 C CA . GLU A 1 94 ? -12.331 -4.960 15.368 1.00 88.62 94 GLU A CA 1
ATOM 792 C C . GLU A 1 94 ? -13.774 -4.866 15.866 1.00 88.62 94 GLU A C 1
ATOM 794 O O . GLU A 1 94 ? -14.054 -5.278 16.988 1.00 88.62 94 GLU A O 1
ATOM 799 N N . LYS A 1 95 ? -14.697 -4.386 15.025 1.00 88.62 95 LYS A N 1
ATOM 800 C CA . LYS A 1 95 ? -16.129 -4.325 15.355 1.00 88.62 95 LYS A CA 1
ATOM 801 C C . LYS A 1 95 ? -16.766 -5.701 15.508 1.00 88.62 95 LYS A C 1
ATOM 803 O O . LYS A 1 95 ? -17.652 -5.851 16.329 1.00 88.62 95 LYS A O 1
ATOM 808 N N . GLU A 1 96 ? -16.346 -6.685 14.717 1.00 83.44 96 GLU A N 1
ATOM 809 C CA . GLU A 1 96 ? -16.866 -8.060 14.795 1.00 83.44 96 GLU A CA 1
ATOM 810 C C . GLU A 1 96 ? -16.356 -8.828 16.026 1.00 83.44 96 GLU A C 1
ATOM 812 O O . GLU A 1 96 ? -16.933 -9.846 16.398 1.00 83.44 96 GLU A O 1
ATOM 817 N N . LYS A 1 97 ? -15.267 -8.360 16.648 1.00 73.88 97 LYS A N 1
ATOM 818 C CA . LYS A 1 97 ? -14.702 -8.930 17.882 1.00 73.88 97 LYS A CA 1
ATOM 819 C C . LYS A 1 97 ? -15.276 -8.304 19.162 1.00 73.88 97 LYS A C 1
ATOM 821 O O . LYS A 1 97 ? -14.927 -8.776 20.244 1.00 73.88 97 LYS A O 1
ATOM 826 N N . GLN A 1 98 ? -16.076 -7.243 19.041 1.00 55.03 98 GLN A N 1
ATOM 827 C CA . GLN A 1 98 ? -16.803 -6.594 20.139 1.00 55.03 98 GLN A CA 1
ATOM 828 C C . GLN A 1 98 ? -18.204 -7.180 20.280 1.00 55.03 98 GLN A C 1
ATOM 830 O O . GLN A 1 98 ? -18.645 -7.303 21.443 1.00 55.03 98 GLN A O 1
#

Organism: Bacteroides uniformis (NCBI:txid820)

Sequence (98 aa):
MLPYSEPSITEQTRFKKLGKEMKTEFKWLAASITVEFWEENRQIPFGEEMSKLRTRLVRMFAEEYRIQLKEDSELKDYLQTLVINTINKQLKLEKEKQ